Protein AF-A0ABD8B4V2-F1 (afdb_monomer_lite)

Radius of gyration: 20.85 Å; chains: 1; bounding box: 62×24×46 Å

Foldseek 3Di:
DDPCVCPPVVVVVDDPLRLLVCCQVCVVVCVVVVHDRPPDDRHDPVVVVVVCVPVVVVVVVVVVVVVVVVVVVVVPPPDPPPPPPDD

pLDDT: mean 82.08, std 10.67, range [52.53, 96.19]

Sequence (87 aa):
MLDTSRDGTWTTRLTPDQIRLCEAVLGERLTSCGYELAGAVRPDPAELLRYRRVEVPRRAARAKRRTLDRLARVREPGPVACRPVTG

Secondary structure (DSSP, 8-state):
----TTTTHHHHHS-HHHHHHHHHHHHHHHHHTTPPP--PPPPPHHHHHHHHHHHHHHHHHHHHHHHHHHHHHHHSPSP--------

Structure (mmCIF, N/CA/C/O backbone):
data_AF-A0ABD8B4V2-F1
#
_entry.id   AF-A0ABD8B4V2-F1
#
loop_
_atom_site.group_PDB
_atom_site.id
_atom_site.type_symbol
_atom_site.label_atom_id
_atom_site.label_alt_id
_atom_site.label_comp_id
_atom_site.label_asym_id
_atom_site.label_entity_id
_atom_site.label_seq_id
_atom_site.pdbx_PDB_ins_code
_atom_site.Cartn_x
_atom_site.Cartn_y
_atom_site.Cartn_z
_atom_site.occupancy
_atom_site.B_iso_or_equiv
_atom_site.auth_seq_id
_atom_site.auth_comp_id
_atom_site.auth_asym_id
_atom_site.auth_atom_id
_atom_site.pdbx_PDB_model_num
ATOM 1 N N . MET A 1 1 ? 21.681 -13.836 13.881 1.00 52.53 1 MET A N 1
ATOM 2 C CA . MET A 1 1 ? 20.676 -13.875 14.960 1.00 52.53 1 MET A CA 1
ATOM 3 C C . MET A 1 1 ? 19.822 -12.628 14.798 1.00 52.53 1 MET A C 1
ATOM 5 O O . MET A 1 1 ? 20.378 -11.540 14.849 1.00 52.53 1 MET A O 1
ATOM 9 N N . LEU A 1 2 ? 18.550 -12.774 14.420 1.00 64.88 2 LEU A N 1
ATOM 10 C CA . LEU A 1 2 ? 17.637 -11.636 14.266 1.00 64.88 2 LEU A CA 1
ATOM 11 C C . LEU A 1 2 ? 17.235 -11.171 15.670 1.00 64.88 2 LEU A C 1
ATOM 13 O O . LEU A 1 2 ? 16.818 -11.993 16.480 1.00 64.88 2 LEU A O 1
ATOM 17 N N . ASP A 1 3 ? 17.428 -9.888 15.966 1.00 69.06 3 ASP A N 1
ATOM 18 C CA . ASP A 1 3 ? 17.013 -9.289 17.234 1.00 69.06 3 ASP A CA 1
ATOM 19 C C . ASP A 1 3 ? 15.497 -9.048 17.206 1.00 69.06 3 ASP A C 1
ATOM 21 O O . ASP A 1 3 ? 15.020 -8.102 16.579 1.00 69.06 3 ASP A O 1
ATOM 25 N N . THR A 1 4 ? 14.750 -9.934 17.862 1.00 70.69 4 THR A N 1
ATOM 26 C CA . THR A 1 4 ? 13.288 -9.873 18.005 1.00 70.69 4 THR A CA 1
ATOM 27 C C . THR A 1 4 ? 12.854 -8.983 19.173 1.00 70.69 4 THR A C 1
ATOM 29 O O . THR A 1 4 ? 11.664 -8.824 19.427 1.00 70.69 4 THR A O 1
ATOM 32 N N . SER A 1 5 ? 13.788 -8.344 19.894 1.00 69.94 5 SER A N 1
ATOM 33 C CA . SER A 1 5 ? 13.474 -7.529 21.085 1.00 69.94 5 SER A CA 1
ATOM 34 C C . SER A 1 5 ? 12.644 -6.282 20.771 1.00 69.94 5 SER A C 1
ATOM 36 O O . SER A 1 5 ? 12.116 -5.635 21.673 1.00 69.94 5 SER A O 1
ATOM 38 N N . ARG A 1 6 ? 12.543 -5.910 19.489 1.00 66.94 6 ARG A N 1
ATOM 39 C CA . ARG A 1 6 ? 11.718 -4.793 19.008 1.00 66.94 6 ARG A CA 1
ATOM 40 C C . ARG A 1 6 ? 10.404 -5.239 18.377 1.00 66.94 6 ARG A C 1
ATOM 42 O O . ARG A 1 6 ? 9.612 -4.372 17.981 1.00 66.94 6 ARG A O 1
ATOM 49 N N . ASP A 1 7 ? 10.151 -6.539 18.311 1.00 68.00 7 ASP A N 1
ATOM 50 C CA . ASP A 1 7 ? 8.902 -7.067 17.788 1.00 68.00 7 ASP A CA 1
ATOM 51 C C . ASP A 1 7 ? 7.754 -6.605 18.693 1.00 68.00 7 ASP A C 1
ATOM 53 O O . ASP A 1 7 ? 7.846 -6.614 19.917 1.00 68.00 7 ASP A O 1
ATOM 57 N N . GLY A 1 8 ? 6.694 -6.073 18.086 1.00 71.25 8 GLY A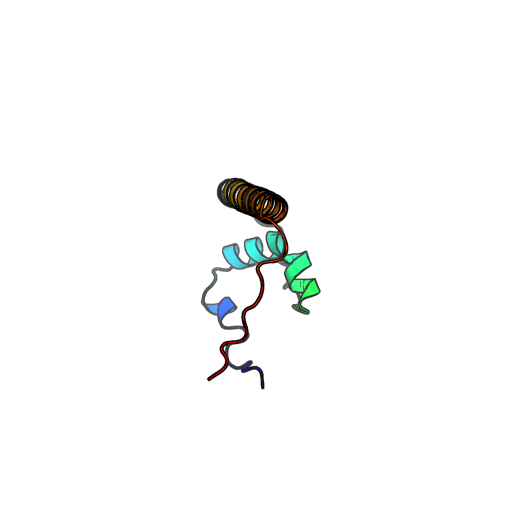 N 1
ATOM 58 C CA . GLY A 1 8 ? 5.565 -5.500 18.824 1.00 71.25 8 GLY A CA 1
ATOM 59 C C . GLY A 1 8 ? 5.702 -4.026 19.220 1.00 71.25 8 GLY A C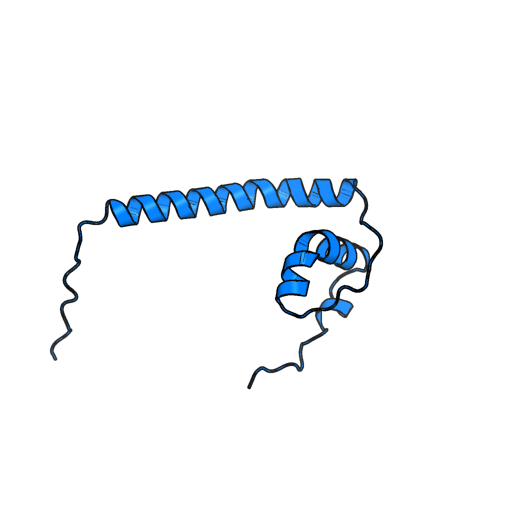 1
ATOM 60 O O . GLY A 1 8 ? 4.696 -3.426 19.566 1.00 71.25 8 GLY A O 1
ATOM 61 N N . THR A 1 9 ? 6.860 -3.366 19.061 1.00 79.69 9 THR A N 1
ATOM 62 C CA . THR A 1 9 ? 6.995 -1.908 19.347 1.00 79.69 9 THR A CA 1
ATOM 63 C C . THR A 1 9 ? 6.023 -1.042 18.528 1.00 79.69 9 THR A C 1
ATOM 65 O O . THR A 1 9 ? 5.746 0.111 18.850 1.00 79.69 9 THR A O 1
ATOM 68 N N . TRP A 1 10 ? 5.504 -1.575 17.427 1.00 78.31 10 TRP A N 1
ATOM 69 C CA . TRP A 1 10 ? 4.527 -0.895 16.589 1.00 78.31 10 TRP A CA 1
ATOM 70 C C . TRP A 1 10 ? 3.161 -0.732 17.272 1.00 78.31 10 TRP A C 1
ATOM 72 O O . TRP A 1 10 ? 2.482 0.250 16.982 1.00 78.31 10 TRP A O 1
ATOM 82 N N . THR A 1 11 ? 2.775 -1.620 18.196 1.00 75.56 11 THR A N 1
ATOM 83 C CA . THR A 1 11 ? 1.464 -1.565 18.871 1.00 75.56 11 THR A CA 1
ATOM 84 C C . THR A 1 11 ? 1.341 -0.356 19.794 1.00 75.56 11 THR A C 1
ATOM 86 O O . THR A 1 11 ? 0.251 0.174 19.968 1.00 75.56 11 THR A O 1
ATOM 89 N N . THR A 1 12 ? 2.461 0.126 20.342 1.00 82.00 12 THR A N 1
ATOM 90 C CA . THR A 1 12 ? 2.507 1.319 21.203 1.00 82.00 12 THR A CA 1
ATOM 91 C C . THR A 1 12 ? 2.712 2.616 20.422 1.00 82.00 12 THR A C 1
ATOM 93 O O . THR A 1 12 ? 2.511 3.700 20.964 1.00 82.00 12 THR A O 1
ATOM 96 N N . ARG A 1 13 ? 3.125 2.528 19.151 1.00 84.88 13 ARG A N 1
ATOM 97 C CA . ARG A 1 13 ? 3.420 3.688 18.292 1.00 84.88 13 ARG A CA 1
ATOM 98 C C . ARG A 1 13 ? 2.308 4.024 17.312 1.00 84.88 13 ARG A C 1
ATOM 100 O O . ARG A 1 13 ? 2.239 5.163 16.857 1.00 84.88 13 ARG A O 1
ATOM 107 N N . LEU A 1 14 ? 1.495 3.041 16.945 1.00 84.75 14 LEU A N 1
ATOM 108 C CA . LEU A 1 14 ? 0.372 3.221 16.039 1.00 84.75 14 LEU A CA 1
ATOM 109 C C . LEU A 1 14 ? -0.913 3.359 16.841 1.00 84.75 14 LEU A C 1
ATOM 111 O O . LEU A 1 14 ? -1.151 2.622 17.795 1.00 84.75 14 LEU A O 1
ATOM 115 N N . THR A 1 15 ? -1.760 4.298 16.433 1.00 86.75 15 THR A N 1
ATOM 116 C CA . THR A 1 15 ? -3.105 4.387 17.002 1.00 86.75 15 THR A CA 1
ATOM 117 C C . THR A 1 15 ? -3.939 3.182 16.554 1.00 86.75 15 THR A C 1
ATOM 119 O O . THR A 1 15 ? -3.666 2.618 15.489 1.00 86.75 15 THR A O 1
ATOM 122 N N . PRO A 1 16 ? -4.992 2.794 17.298 1.00 83.12 16 PRO A N 1
ATOM 123 C CA . PRO A 1 16 ? -5.872 1.702 16.889 1.00 83.12 16 PRO A CA 1
ATOM 124 C C . PRO A 1 16 ? -6.375 1.858 15.449 1.00 83.12 16 PRO A C 1
ATOM 126 O O . PRO A 1 16 ? -6.345 0.899 14.690 1.00 83.12 16 PRO A O 1
ATOM 129 N N . ASP A 1 17 ? -6.752 3.068 15.034 1.00 82.25 17 ASP A N 1
ATOM 130 C CA . ASP A 1 17 ? -7.241 3.355 13.677 1.00 82.25 17 ASP A CA 1
ATOM 131 C C . ASP A 1 17 ? -6.169 3.100 12.605 1.00 82.25 17 ASP A C 1
ATOM 133 O O . ASP A 1 17 ? -6.438 2.484 11.572 1.00 82.25 17 ASP A O 1
ATOM 137 N N . GLN A 1 18 ? -4.919 3.483 12.883 1.00 83.81 18 GLN A N 1
ATOM 138 C CA . GLN A 1 18 ? -3.787 3.205 11.999 1.00 83.81 18 GLN A CA 1
ATOM 139 C C . GLN A 1 18 ? -3.491 1.708 11.899 1.00 83.81 18 GLN A C 1
ATOM 141 O O . GLN A 1 18 ? -3.149 1.234 10.817 1.00 83.81 18 GLN A O 1
ATOM 146 N N . ILE A 1 19 ? -3.647 0.960 12.994 1.00 84.94 19 ILE A N 1
ATOM 147 C CA . ILE A 1 19 ? -3.497 -0.500 12.993 1.00 84.94 19 ILE A CA 1
ATOM 148 C C . ILE A 1 19 ? -4.555 -1.128 12.081 1.00 84.94 19 ILE A C 1
ATOM 150 O O . ILE A 1 19 ? -4.200 -1.904 11.196 1.00 84.94 19 ILE A O 1
ATOM 154 N N . ARG A 1 20 ? -5.827 -0.717 12.199 1.00 86.75 20 ARG A N 1
ATOM 155 C CA . ARG A 1 20 ? -6.908 -1.220 11.328 1.00 86.75 20 ARG A CA 1
ATOM 156 C C . ARG A 1 20 ? -6.659 -0.908 9.856 1.00 86.75 20 ARG A C 1
ATOM 158 O O . ARG A 1 20 ? -6.863 -1.763 8.997 1.00 86.75 20 ARG A O 1
ATOM 165 N N . LEU A 1 21 ? -6.191 0.303 9.551 1.00 87.44 21 LEU A N 1
ATOM 166 C CA . LEU A 1 21 ? -5.823 0.683 8.188 1.00 87.44 21 LEU A CA 1
ATOM 167 C C . LEU A 1 21 ? -4.661 -0.169 7.656 1.00 87.44 21 LEU A C 1
ATOM 169 O O . LEU A 1 21 ? -4.715 -0.636 6.518 1.00 87.44 21 LEU A O 1
ATOM 173 N N . CYS A 1 22 ? -3.625 -0.388 8.469 1.00 87.38 22 CYS A N 1
ATOM 174 C CA . CYS A 1 22 ? -2.488 -1.234 8.117 1.00 87.38 22 CYS A CA 1
ATOM 175 C C . CYS A 1 22 ? -2.915 -2.679 7.851 1.00 87.38 22 CYS A C 1
ATOM 177 O O . CYS A 1 22 ? -2.538 -3.215 6.815 1.00 87.38 22 CYS A O 1
ATOM 179 N N . GLU A 1 23 ? -3.724 -3.292 8.715 1.00 87.31 23 GLU A N 1
ATOM 180 C CA . GLU A 1 23 ? -4.234 -4.652 8.499 1.00 87.31 23 GLU A CA 1
ATOM 181 C C . GLU A 1 23 ? -5.087 -4.745 7.230 1.00 87.31 23 GLU A C 1
ATOM 183 O O . GLU A 1 23 ? -4.899 -5.655 6.424 1.00 87.31 23 GLU A O 1
ATOM 188 N N . ALA A 1 24 ? -5.959 -3.765 6.984 1.00 87.88 24 ALA A N 1
ATOM 189 C CA . ALA A 1 24 ? -6.815 -3.754 5.800 1.00 87.88 24 ALA A CA 1
ATOM 190 C C . ALA A 1 24 ? -6.043 -3.589 4.481 1.00 87.88 24 ALA A C 1
ATOM 192 O O . ALA A 1 24 ? -6.479 -4.075 3.439 1.00 87.88 24 ALA A O 1
ATOM 193 N N . VAL A 1 25 ? -4.920 -2.870 4.499 1.00 88.56 25 VAL A N 1
ATOM 194 C CA . VAL A 1 25 ? -4.125 -2.571 3.299 1.00 88.56 25 VAL A CA 1
ATOM 195 C C . VAL A 1 25 ? -2.991 -3.575 3.090 1.00 88.56 25 VAL A C 1
ATOM 197 O O . VAL A 1 25 ? -2.662 -3.910 1.954 1.00 88.56 25 VAL A O 1
ATOM 200 N N . LEU A 1 26 ? -2.350 -4.014 4.172 1.00 87.56 26 LEU A N 1
ATOM 201 C CA . LEU A 1 26 ? -1.149 -4.849 4.156 1.00 87.56 26 LEU A CA 1
ATOM 202 C C . LEU A 1 26 ? -1.427 -6.292 4.582 1.00 87.56 26 LEU A C 1
ATOM 204 O O . LEU A 1 26 ? -0.475 -7.062 4.649 1.00 87.56 26 LEU A O 1
ATOM 208 N N . GLY A 1 27 ? -2.680 -6.675 4.841 1.00 87.94 27 GLY A N 1
ATOM 209 C CA . GLY A 1 27 ? -3.044 -7.978 5.405 1.00 87.94 27 GLY A CA 1
ATOM 210 C C . GLY A 1 27 ? -2.451 -9.178 4.666 1.00 87.94 27 GLY A C 1
ATOM 211 O O . GLY A 1 27 ? -1.808 -10.025 5.282 1.00 87.94 27 GLY A O 1
ATOM 212 N N . GLU A 1 28 ? -2.557 -9.216 3.335 1.00 85.75 28 GLU A N 1
ATOM 213 C CA . GLU A 1 28 ? -1.942 -10.275 2.512 1.00 85.75 28 GLU A CA 1
ATOM 214 C C . GLU A 1 28 ? -0.417 -10.327 2.672 1.00 85.75 28 GLU A C 1
ATOM 216 O O . GLU A 1 28 ? 0.199 -11.389 2.718 1.00 85.75 28 GLU A O 1
ATOM 221 N N . ARG A 1 29 ? 0.221 -9.162 2.784 1.00 88.19 29 ARG A N 1
ATOM 222 C CA . ARG A 1 29 ? 1.673 -9.081 2.919 1.00 88.19 29 ARG A CA 1
ATOM 223 C C . ARG A 1 29 ? 2.125 -9.459 4.328 1.00 88.19 29 ARG A C 1
ATOM 225 O O . ARG A 1 29 ? 3.130 -10.145 4.469 1.00 88.19 29 ARG A O 1
ATOM 232 N N . LEU A 1 30 ? 1.383 -9.046 5.350 1.00 87.31 30 LEU A N 1
ATOM 233 C CA . LEU A 1 30 ? 1.624 -9.417 6.743 1.00 87.31 30 LEU A CA 1
ATOM 234 C C . LEU A 1 30 ? 1.495 -10.930 6.932 1.00 87.31 30 LEU A C 1
ATOM 236 O O . LEU A 1 30 ? 2.429 -11.553 7.431 1.00 87.31 30 LEU A O 1
ATOM 240 N N . THR A 1 31 ? 0.419 -11.525 6.421 1.00 88.69 31 THR A N 1
ATOM 241 C CA . THR A 1 31 ? 0.213 -12.982 6.452 1.00 88.69 31 THR A CA 1
ATOM 242 C C . THR A 1 31 ? 1.289 -13.731 5.667 1.00 88.69 31 THR A C 1
ATOM 244 O O . THR A 1 31 ? 1.828 -14.711 6.171 1.00 88.69 31 THR A O 1
ATOM 247 N N . SER A 1 32 ? 1.712 -13.233 4.496 1.00 88.56 32 SER A N 1
ATOM 248 C CA . SER A 1 32 ? 2.842 -13.825 3.753 1.00 88.56 32 SER A CA 1
ATOM 249 C C . SER A 1 32 ? 4.176 -13.775 4.512 1.00 88.56 32 SER A C 1
ATOM 251 O O . SER A 1 32 ? 5.056 -14.600 4.282 1.00 88.56 32 SER A O 1
ATOM 253 N N . CYS A 1 33 ? 4.325 -12.811 5.423 1.00 85.62 33 CYS A N 1
ATOM 254 C CA . CYS A 1 33 ? 5.477 -12.678 6.309 1.00 85.62 33 CYS A CA 1
ATOM 255 C C . CYS A 1 33 ? 5.322 -13.467 7.623 1.00 85.62 33 CYS A C 1
ATOM 257 O O . CYS A 1 33 ? 6.222 -13.399 8.456 1.00 85.62 33 CYS A O 1
ATOM 259 N N . GLY A 1 34 ? 4.221 -14.203 7.814 1.00 86.00 34 GLY A N 1
ATOM 260 C CA . GLY A 1 34 ? 3.954 -14.996 9.017 1.00 86.00 34 GLY A CA 1
ATOM 261 C C . GLY A 1 34 ? 3.365 -14.208 10.190 1.00 86.00 34 GLY A C 1
ATOM 262 O O . GLY A 1 34 ? 3.322 -14.731 11.299 1.00 86.00 34 GLY A O 1
ATOM 263 N N . TYR A 1 35 ? 2.916 -12.967 9.973 1.00 83.31 35 TYR A N 1
ATOM 264 C CA . TYR A 1 35 ? 2.205 -12.203 10.997 1.00 83.31 35 TYR A CA 1
ATOM 265 C C . TYR A 1 35 ? 0.725 -12.583 11.021 1.00 83.31 35 TYR A C 1
ATOM 267 O O . TYR A 1 35 ? 0.060 -12.591 9.982 1.00 83.31 35 TYR A O 1
ATOM 275 N N . GLU A 1 36 ? 0.201 -12.827 12.220 1.00 80.88 36 GLU A N 1
ATOM 276 C CA . GLU A 1 36 ? -1.237 -12.945 12.437 1.00 80.88 36 GLU A CA 1
ATOM 277 C C . GLU A 1 36 ? -1.897 -11.563 12.431 1.00 80.88 36 GLU A C 1
ATOM 279 O O . GLU A 1 36 ? -1.344 -10.583 12.937 1.00 80.88 36 GLU A O 1
ATOM 284 N N . LEU A 1 37 ? -3.083 -11.481 11.829 1.00 80.06 37 LEU A N 1
ATOM 285 C CA . LEU A 1 37 ? -3.894 -10.267 11.821 1.00 80.06 37 LEU A CA 1
ATOM 286 C C . LEU A 1 37 ? -4.788 -10.279 13.057 1.00 80.06 37 LEU A C 1
ATOM 288 O O . LEU A 1 37 ? -5.429 -11.292 13.331 1.00 80.06 37 LEU A O 1
ATOM 292 N N . ALA A 1 38 ? -4.909 -9.149 13.756 1.00 74.75 38 ALA A N 1
ATOM 293 C CA . ALA A 1 38 ? -5.757 -9.038 14.944 1.00 74.75 38 ALA A CA 1
ATOM 294 C C . ALA A 1 38 ? -7.266 -9.087 14.618 1.00 74.75 38 ALA A C 1
ATOM 296 O O . ALA A 1 38 ? -8.101 -8.930 15.508 1.00 74.75 38 ALA A O 1
ATOM 297 N N . GLY A 1 39 ? -7.627 -9.303 13.346 1.00 67.69 39 GLY A N 1
ATOM 298 C CA . GLY A 1 39 ? -9.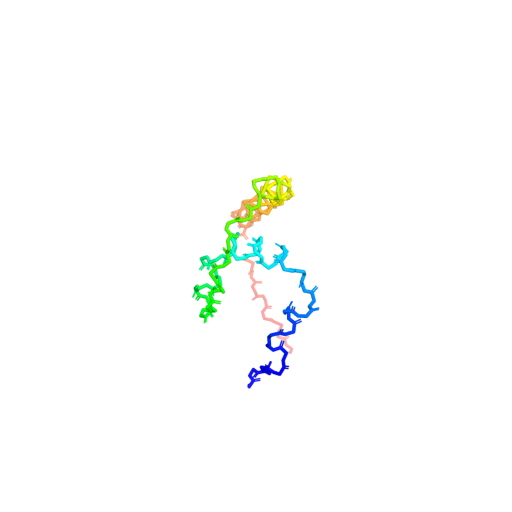006 -9.430 12.885 1.00 67.69 39 GLY A CA 1
ATOM 299 C C . GLY A 1 39 ? -9.767 -8.112 12.957 1.00 67.69 39 GLY A C 1
ATOM 300 O O . GLY A 1 39 ? -10.980 -8.115 13.174 1.00 67.69 39 GLY A O 1
ATOM 301 N N . ALA A 1 40 ? -9.073 -6.977 12.830 1.00 65.12 40 ALA A N 1
ATOM 302 C CA . ALA A 1 40 ? -9.692 -5.700 13.108 1.00 65.12 40 ALA A CA 1
ATOM 303 C C . ALA A 1 40 ? -10.830 -5.364 12.129 1.00 65.12 40 ALA A C 1
ATOM 305 O O . ALA A 1 40 ? -10.755 -5.609 10.922 1.00 65.12 40 ALA A O 1
ATOM 306 N N . VAL A 1 41 ? -11.894 -4.761 12.673 1.00 66.88 41 VAL A N 1
ATOM 307 C CA . VAL A 1 41 ? -13.058 -4.277 11.919 1.00 66.88 41 VAL A CA 1
ATOM 308 C C . VAL A 1 41 ? -12.596 -3.429 10.735 1.00 66.88 41 VAL A C 1
ATOM 310 O O . VAL A 1 41 ? -11.727 -2.564 10.876 1.00 66.88 41 VAL A O 1
ATOM 313 N N . ARG A 1 42 ? -13.202 -3.671 9.568 1.00 72.75 42 ARG A N 1
ATOM 314 C CA . ARG A 1 42 ? -12.889 -2.968 8.322 1.00 72.75 42 ARG A CA 1
ATOM 315 C C . ARG A 1 42 ? -12.874 -1.444 8.560 1.00 72.75 42 ARG A C 1
ATOM 317 O O . ARG A 1 42 ? -13.867 -0.915 9.060 1.00 72.75 42 ARG A O 1
ATOM 324 N N . PRO A 1 43 ? -11.772 -0.746 8.227 1.00 78.62 43 PRO A N 1
ATOM 325 C CA . PRO A 1 43 ? -11.628 0.681 8.494 1.00 78.62 43 PRO A CA 1
ATOM 326 C C . PRO A 1 43 ? -12.632 1.504 7.681 1.00 78.62 43 PRO A C 1
ATOM 328 O O . PRO A 1 43 ? -13.155 1.042 6.659 1.00 78.62 43 PRO A O 1
ATOM 331 N N . ASP A 1 44 ? -12.873 2.735 8.132 1.00 83.00 44 ASP A N 1
ATOM 332 C CA . ASP A 1 44 ? -13.780 3.677 7.476 1.00 83.00 44 ASP A CA 1
ATOM 333 C C . ASP A 1 44 ? -1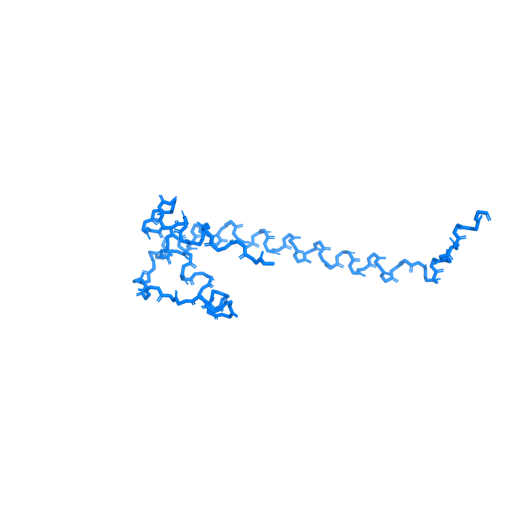3.378 3.858 5.991 1.00 83.00 44 ASP A C 1
ATOM 335 O O . ASP A 1 44 ? -12.207 4.132 5.686 1.00 83.00 44 ASP A O 1
ATOM 339 N N . PRO A 1 45 ? -14.321 3.724 5.036 1.00 82.69 45 PRO A N 1
ATOM 340 C CA . PRO A 1 45 ? -14.090 4.033 3.627 1.00 82.69 45 PRO A CA 1
ATOM 341 C C . PRO A 1 45 ? -13.377 5.371 3.377 1.00 82.69 45 PRO A C 1
ATOM 343 O O . PRO A 1 45 ? -12.569 5.470 2.447 1.00 82.69 45 PRO A O 1
ATOM 346 N N . ALA A 1 46 ? -13.630 6.396 4.196 1.00 87.06 46 ALA A N 1
ATOM 347 C CA . ALA A 1 46 ? -12.985 7.700 4.075 1.00 87.06 46 ALA A CA 1
ATOM 348 C C . ALA A 1 46 ? -11.476 7.651 4.378 1.00 87.06 46 ALA A C 1
ATOM 350 O O . ALA A 1 46 ? -10.687 8.349 3.729 1.00 87.06 46 ALA A O 1
ATOM 351 N N . GLU A 1 47 ? -11.043 6.825 5.331 1.00 87.06 47 GLU A N 1
ATOM 352 C CA . GLU A 1 47 ? -9.622 6.610 5.627 1.00 87.06 47 GLU A CA 1
ATOM 353 C C . GLU A 1 47 ? -8.932 5.829 4.512 1.00 87.06 47 GLU A C 1
ATOM 355 O O . GLU A 1 47 ? -7.847 6.209 4.067 1.00 87.06 47 GLU A O 1
ATOM 360 N N . LEU A 1 48 ? -9.600 4.805 3.972 1.00 87.62 48 LEU A N 1
ATOM 361 C CA . LEU A 1 48 ? -9.102 4.062 2.813 1.00 87.62 48 LEU A CA 1
ATOM 362 C C . LEU A 1 48 ? -8.940 4.966 1.587 1.00 87.62 48 LEU A C 1
ATOM 364 O O . LEU A 1 48 ? -7.948 4.862 0.863 1.00 87.62 48 LEU A O 1
ATOM 368 N N . LEU A 1 49 ? -9.879 5.886 1.354 1.00 89.31 49 LEU A N 1
ATOM 369 C CA . LEU A 1 49 ? -9.771 6.875 0.281 1.00 89.31 49 LEU A CA 1
ATOM 370 C C .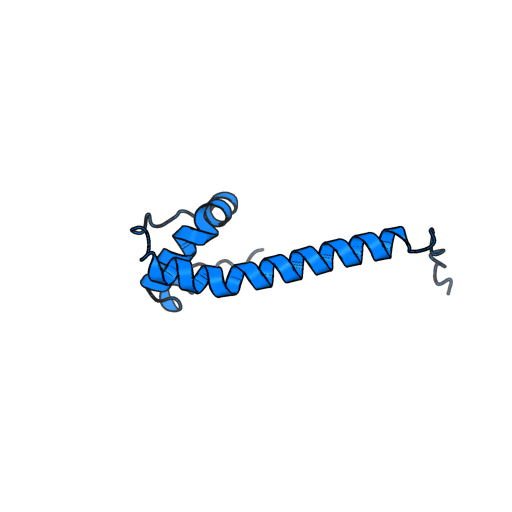 LEU A 1 49 ? -8.594 7.828 0.503 1.00 89.31 49 LEU A C 1
ATOM 372 O O . LEU A 1 49 ? -7.834 8.079 -0.435 1.00 89.31 49 LEU A O 1
ATOM 376 N N . ARG A 1 50 ? -8.403 8.330 1.731 1.00 89.69 50 ARG A N 1
ATOM 377 C CA . ARG A 1 50 ? -7.245 9.168 2.081 1.00 89.69 50 ARG A CA 1
ATOM 378 C C . ARG A 1 50 ? -5.928 8.431 1.848 1.00 89.69 50 ARG A C 1
ATOM 380 O O . ARG A 1 50 ? -5.030 8.992 1.222 1.00 89.69 50 ARG A O 1
ATOM 387 N N . TYR A 1 51 ? -5.844 7.168 2.260 1.00 89.19 51 TYR A N 1
ATOM 388 C CA . TYR A 1 51 ? -4.691 6.315 1.988 1.00 89.19 51 TYR A CA 1
ATOM 389 C C . TYR A 1 51 ? -4.437 6.165 0.481 1.00 89.19 51 TYR A C 1
ATOM 391 O O . TYR A 1 51 ? -3.337 6.451 0.003 1.00 89.19 51 TYR A O 1
ATOM 399 N N . ARG A 1 52 ? -5.465 5.788 -0.293 1.00 89.81 52 ARG A N 1
ATOM 400 C CA . ARG A 1 52 ? -5.360 5.575 -1.747 1.00 89.81 52 ARG A CA 1
ATOM 401 C C . ARG A 1 52 ? -4.921 6.830 -2.496 1.00 89.81 52 ARG A C 1
ATOM 403 O O . ARG A 1 52 ? -4.108 6.727 -3.409 1.00 89.81 52 ARG A O 1
ATOM 410 N N . ARG A 1 53 ? -5.389 8.016 -2.087 1.00 93.69 53 ARG A N 1
ATOM 411 C CA . ARG A 1 53 ? -4.958 9.301 -2.672 1.00 93.69 53 ARG A CA 1
ATOM 412 C C . ARG A 1 53 ? -3.442 9.506 -2.593 1.00 93.69 53 ARG A C 1
ATOM 414 O O . ARG A 1 53 ? -2.878 10.138 -3.480 1.00 93.69 53 ARG A O 1
ATOM 421 N N . VAL A 1 54 ? -2.781 8.963 -1.570 1.00 92.94 54 VAL A N 1
ATOM 422 C CA . VAL A 1 54 ? -1.324 9.059 -1.390 1.00 92.94 54 VAL A CA 1
ATOM 423 C C . VAL A 1 54 ? -0.591 7.861 -2.002 1.00 92.94 54 VAL A C 1
ATOM 425 O O . VAL A 1 54 ? 0.480 8.024 -2.590 1.00 92.94 54 VAL A O 1
ATOM 428 N N . GLU A 1 55 ? -1.137 6.652 -1.867 1.00 92.56 55 GLU A N 1
ATOM 429 C CA . GLU A 1 55 ? -0.494 5.415 -2.325 1.00 92.56 55 GLU A CA 1
ATOM 430 C C . GLU A 1 55 ? -0.449 5.311 -3.850 1.00 92.56 55 GLU A C 1
ATOM 432 O O . GLU A 1 55 ? 0.624 5.063 -4.404 1.00 92.56 55 GLU A O 1
ATOM 437 N N . VAL A 1 56 ? -1.562 5.593 -4.530 1.00 94.00 56 VAL A N 1
ATOM 438 C CA . VAL A 1 56 ? -1.690 5.447 -5.986 1.00 94.00 56 VAL A CA 1
ATOM 439 C C . VAL A 1 56 ? -0.628 6.245 -6.753 1.00 94.00 56 VAL A C 1
ATOM 441 O O . VAL A 1 56 ? 0.098 5.638 -7.550 1.00 94.00 56 VAL A O 1
ATOM 444 N N . PRO A 1 57 ? -0.438 7.564 -6.527 1.00 95.88 57 PRO A N 1
ATOM 445 C CA . PRO A 1 57 ? 0.587 8.315 -7.251 1.00 95.88 57 PRO A CA 1
ATOM 446 C C . PRO A 1 57 ? 2.004 7.833 -6.914 1.00 95.88 57 PRO A C 1
ATOM 448 O O . PRO A 1 57 ? 2.867 7.781 -7.792 1.00 95.88 57 PRO A O 1
ATOM 451 N N . ARG A 1 58 ? 2.260 7.409 -5.667 1.00 94.06 58 ARG A N 1
ATOM 452 C CA . ARG A 1 58 ? 3.562 6.848 -5.269 1.00 94.06 58 ARG A CA 1
ATOM 453 C C . ARG A 1 58 ? 3.838 5.521 -5.968 1.00 94.06 58 ARG A C 1
ATOM 455 O O . ARG A 1 58 ? 4.963 5.294 -6.416 1.00 94.06 58 ARG A O 1
ATOM 462 N N . ARG A 1 59 ? 2.835 4.653 -6.084 1.00 92.81 59 ARG A N 1
ATOM 463 C CA . ARG A 1 59 ? 2.936 3.380 -6.800 1.00 92.81 59 ARG A CA 1
ATOM 464 C C . ARG A 1 59 ? 3.158 3.606 -8.289 1.00 92.81 59 ARG A C 1
ATOM 466 O O . ARG A 1 59 ? 4.066 2.996 -8.849 1.00 92.81 59 ARG A O 1
ATOM 473 N N . ALA A 1 60 ? 2.420 4.533 -8.897 1.00 95.38 60 ALA A N 1
ATOM 474 C CA . ALA A 1 60 ? 2.614 4.924 -10.290 1.00 95.38 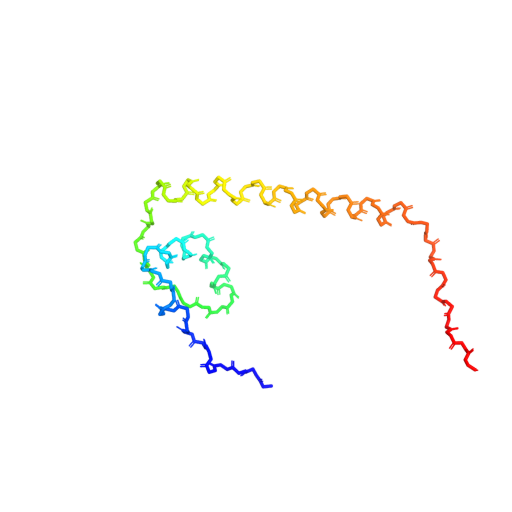60 ALA A CA 1
ATOM 475 C C . ALA A 1 60 ? 4.033 5.463 -10.538 1.00 95.38 60 ALA A C 1
ATOM 477 O O . ALA A 1 60 ? 4.706 5.026 -11.469 1.00 95.38 60 ALA A O 1
ATOM 478 N N . ALA A 1 61 ? 4.542 6.336 -9.662 1.00 95.81 61 ALA A N 1
ATOM 479 C CA . ALA A 1 61 ? 5.905 6.854 -9.759 1.00 95.81 61 ALA A CA 1
ATOM 480 C C . ALA A 1 61 ? 6.966 5.746 -9.637 1.00 95.81 61 ALA A C 1
ATOM 482 O O . ALA A 1 61 ? 7.928 5.725 -10.405 1.00 95.81 61 ALA A O 1
ATOM 483 N N . ARG A 1 62 ? 6.789 4.794 -8.707 1.00 94.88 62 ARG A N 1
ATOM 484 C CA . ARG A 1 62 ? 7.682 3.629 -8.558 1.00 94.88 62 ARG A CA 1
ATOM 485 C C . ARG A 1 62 ? 7.642 2.720 -9.784 1.00 94.88 62 ARG A C 1
ATOM 487 O O . ARG A 1 62 ? 8.695 2.281 -10.237 1.00 94.88 62 ARG A O 1
ATOM 494 N N . ALA A 1 63 ? 6.456 2.454 -10.328 1.00 95.50 63 ALA A N 1
ATOM 495 C CA . ALA A 1 63 ? 6.293 1.659 -11.541 1.00 95.50 63 ALA A CA 1
ATOM 496 C C . ALA A 1 63 ? 6.960 2.343 -12.742 1.00 95.50 63 ALA A C 1
ATOM 498 O O . ALA A 1 63 ? 7.765 1.717 -13.424 1.00 95.50 63 ALA A O 1
ATOM 499 N N . LYS A 1 64 ? 6.725 3.649 -12.928 1.00 96.19 64 LYS A N 1
ATOM 500 C CA . LYS A 1 64 ? 7.370 4.456 -13.973 1.00 96.19 64 LYS A CA 1
ATOM 501 C C . LYS A 1 64 ? 8.893 4.387 -13.876 1.00 96.19 64 LYS A C 1
ATOM 503 O O . LYS A 1 64 ? 9.541 4.118 -14.880 1.00 96.19 64 LYS A O 1
ATOM 508 N N . ARG A 1 65 ? 9.459 4.579 -12.677 1.00 95.38 65 ARG A N 1
ATOM 509 C CA . ARG A 1 65 ? 10.910 4.459 -12.445 1.00 95.38 65 ARG A CA 1
ATOM 510 C C . ARG A 1 65 ? 11.428 3.077 -12.833 1.00 95.38 65 ARG A C 1
ATOM 512 O O . ARG A 1 65 ? 12.342 2.996 -13.633 1.00 95.38 65 ARG A O 1
ATOM 519 N N . ARG A 1 66 ? 10.783 1.999 -12.374 1.00 94.81 66 ARG A N 1
ATOM 520 C CA . ARG A 1 66 ? 11.177 0.625 -12.738 1.00 94.81 66 ARG A CA 1
ATOM 521 C C . ARG A 1 66 ? 11.151 0.377 -14.246 1.00 94.81 66 ARG A C 1
ATOM 523 O O . ARG A 1 66 ? 12.038 -0.299 -14.758 1.00 94.81 66 ARG A O 1
ATOM 530 N N . THR A 1 67 ? 10.152 0.902 -14.952 1.00 95.00 67 THR A N 1
ATOM 531 C CA . THR A 1 67 ? 10.070 0.781 -16.412 1.00 95.00 67 THR A CA 1
ATOM 532 C C . THR A 1 67 ? 11.197 1.547 -17.093 1.00 95.00 67 THR A C 1
ATOM 534 O O . THR A 1 67 ? 11.858 0.990 -17.963 1.00 95.00 67 THR A O 1
ATOM 537 N N . LEU A 1 68 ? 11.452 2.791 -16.679 1.00 95.25 68 LEU A N 1
ATOM 538 C CA . LEU A 1 68 ? 12.551 3.594 -17.217 1.00 95.25 68 LEU A CA 1
ATOM 539 C C . LEU A 1 68 ? 13.912 2.951 -16.937 1.00 95.25 68 LEU A C 1
ATOM 541 O O . LEU A 1 68 ? 14.712 2.841 -17.857 1.00 95.25 68 LEU A O 1
ATOM 545 N N . ASP A 1 69 ? 14.138 2.446 -15.724 1.00 93.50 69 ASP A N 1
ATOM 546 C CA . ASP A 1 69 ? 15.368 1.737 -15.359 1.00 93.50 69 ASP A CA 1
ATOM 547 C C . ASP A 1 69 ? 15.556 0.486 -16.224 1.00 93.50 69 ASP A C 1
ATOM 549 O O . ASP A 1 69 ? 16.659 0.198 -16.680 1.00 93.50 69 ASP A O 1
ATOM 553 N N . ARG A 1 70 ? 14.480 -0.268 -16.482 1.00 90.75 70 ARG A N 1
ATOM 554 C CA . ARG A 1 70 ? 14.536 -1.444 -17.358 1.00 90.75 70 ARG A CA 1
ATOM 555 C C . ARG A 1 70 ? 14.850 -1.050 -18.803 1.00 90.75 70 ARG A C 1
ATOM 557 O O . ARG A 1 70 ? 15.663 -1.714 -19.433 1.00 90.75 70 ARG A O 1
ATOM 564 N N . LEU A 1 71 ? 14.247 0.023 -19.315 1.00 90.31 71 LEU A N 1
ATOM 565 C CA . LEU A 1 71 ? 14.540 0.541 -20.655 1.00 90.31 71 LEU A CA 1
ATOM 566 C C . LEU A 1 71 ? 15.980 1.047 -20.769 1.00 90.31 71 LEU A C 1
ATOM 568 O O . LEU A 1 71 ? 16.630 0.786 -21.777 1.00 90.31 71 LEU A O 1
ATOM 572 N N . ALA A 1 72 ? 16.482 1.730 -19.740 1.00 88.75 72 ALA A N 1
ATOM 573 C CA . ALA A 1 72 ? 17.863 2.189 -19.674 1.00 88.75 72 ALA A CA 1
ATOM 574 C C . ALA A 1 72 ? 18.835 1.004 -19.725 1.00 88.75 72 ALA A C 1
ATOM 576 O O . ALA A 1 72 ? 19.721 1.010 -20.568 1.00 88.75 72 ALA A O 1
ATOM 577 N N . ARG A 1 73 ? 18.598 -0.052 -18.932 1.00 86.56 73 ARG A N 1
ATOM 578 C CA . ARG A 1 73 ? 19.418 -1.277 -18.957 1.00 86.56 73 ARG A CA 1
ATOM 579 C C . ARG A 1 73 ? 19.399 -2.005 -20.299 1.00 86.56 73 ARG A C 1
ATOM 581 O O . ARG A 1 73 ? 20.409 -2.556 -20.702 1.00 86.56 73 ARG A O 1
ATOM 588 N N . VAL A 1 74 ? 18.260 -2.030 -20.995 1.00 85.69 74 VAL A N 1
ATOM 589 C CA . VAL A 1 74 ? 18.173 -2.645 -22.336 1.00 85.69 74 VAL A CA 1
ATOM 590 C C . VAL A 1 74 ? 18.926 -1.817 -23.379 1.00 85.69 74 VAL A C 1
ATOM 592 O O . VAL A 1 74 ? 19.459 -2.369 -24.335 1.00 85.69 74 VAL A O 1
ATOM 595 N N . ARG A 1 75 ? 18.961 -0.492 -23.207 1.00 81.19 75 ARG A N 1
ATOM 596 C CA . ARG A 1 75 ? 19.723 0.429 -24.063 1.00 81.19 75 ARG A CA 1
ATOM 597 C C . ARG A 1 75 ? 21.200 0.512 -23.695 1.00 81.19 75 ARG A C 1
ATOM 599 O O . ARG A 1 75 ? 21.966 1.107 -24.448 1.00 81.19 75 ARG A O 1
ATOM 606 N N . GLU A 1 76 ? 21.582 -0.036 -22.551 1.00 79.44 76 GLU A N 1
ATOM 607 C CA . GLU A 1 76 ? 22.961 -0.089 -22.103 1.00 79.44 76 GLU A CA 1
ATOM 608 C C . GLU A 1 76 ? 23.726 -1.029 -23.051 1.00 79.44 76 GLU A C 1
ATOM 610 O O . GLU A 1 76 ? 23.338 -2.192 -23.200 1.00 79.44 76 GLU A O 1
ATOM 615 N N . PRO A 1 77 ? 24.763 -0.545 -23.759 1.00 75.19 77 PRO A N 1
ATOM 616 C CA . PRO A 1 77 ? 25.546 -1.392 -24.648 1.00 75.19 77 PRO A CA 1
ATOM 617 C C . PRO A 1 77 ? 26.177 -2.523 -23.824 1.00 75.19 77 PRO A C 1
ATOM 619 O O . PRO A 1 77 ? 26.951 -2.267 -22.903 1.00 75.19 77 PRO A O 1
ATOM 622 N N . GLY A 1 78 ? 25.823 -3.777 -24.108 1.00 65.81 78 GLY A N 1
ATOM 623 C CA . GLY A 1 78 ? 26.457 -4.924 -23.452 1.00 65.81 78 GLY A CA 1
ATOM 624 C C . GLY A 1 78 ? 27.881 -5.177 -23.971 1.00 65.81 78 GLY A C 1
ATOM 625 O O . GLY A 1 78 ? 28.252 -4.642 -25.014 1.00 65.81 78 GLY A O 1
ATOM 626 N N . PRO A 1 79 ? 28.650 -6.080 -23.337 1.00 66.12 79 PRO A N 1
ATOM 627 C CA . PRO A 1 79 ? 28.929 -6.144 -21.909 1.00 66.12 79 PRO A CA 1
ATOM 628 C C . PRO A 1 79 ? 29.959 -5.062 -21.538 1.00 66.12 79 PRO A C 1
ATOM 630 O O . PRO A 1 79 ? 30.989 -4.919 -22.197 1.00 66.12 79 PRO A O 1
ATOM 633 N N . VAL A 1 80 ? 29.724 -4.325 -20.450 1.00 62.47 80 VAL A N 1
ATOM 634 C CA . VAL A 1 80 ? 30.776 -3.491 -19.855 1.00 62.47 80 VAL A CA 1
ATOM 635 C C . VAL A 1 80 ? 31.877 -4.453 -19.429 1.00 62.47 80 VAL A C 1
ATOM 637 O O . VAL A 1 80 ? 31.653 -5.287 -18.551 1.00 62.47 80 VAL A O 1
ATOM 640 N N . ALA A 1 81 ? 33.028 -4.419 -20.100 1.00 63.78 81 ALA A N 1
ATOM 641 C CA . ALA A 1 81 ? 34.150 -5.262 -19.728 1.00 63.78 81 ALA A CA 1
ATOM 642 C C . ALA A 1 81 ? 34.492 -4.953 -18.265 1.00 63.78 81 ALA A C 1
ATOM 644 O O . ALA A 1 81 ? 35.008 -3.878 -17.956 1.00 63.78 81 ALA A O 1
ATOM 645 N N . CYS A 1 82 ? 34.166 -5.876 -17.355 1.00 58.72 82 CYS A N 1
ATOM 646 C CA . CYS A 1 82 ? 34.705 -5.863 -16.006 1.00 58.72 82 CYS A CA 1
ATOM 647 C C . CYS A 1 82 ? 36.213 -5.995 -16.169 1.00 58.72 82 CYS A C 1
ATOM 649 O O . CYS A 1 82 ? 36.717 -7.098 -16.359 1.00 58.72 82 CYS A O 1
ATOM 651 N N . ARG A 1 83 ? 36.932 -4.871 -16.165 1.00 66.88 83 ARG A N 1
ATOM 652 C CA . ARG A 1 83 ? 38.384 -4.894 -16.084 1.00 66.88 83 ARG A CA 1
ATOM 653 C C . ARG A 1 83 ? 38.699 -5.293 -14.644 1.00 66.88 83 ARG A C 1
ATOM 655 O O . ARG A 1 83 ? 38.444 -4.473 -13.759 1.00 66.88 83 ARG A O 1
ATOM 662 N N . PRO A 1 84 ? 39.178 -6.520 -14.363 1.00 69.19 84 PRO A N 1
ATOM 663 C CA . PRO A 1 84 ? 39.680 -6.797 -13.031 1.00 69.19 84 PRO A CA 1
ATOM 664 C C . PRO A 1 84 ? 40.785 -5.776 -12.762 1.00 69.19 84 PRO A C 1
ATOM 666 O O . PRO A 1 84 ? 41.624 -5.508 -13.627 1.00 69.19 84 PRO A O 1
ATOM 669 N N . VAL A 1 85 ? 40.733 -5.129 -11.600 1.00 70.38 85 VAL A N 1
ATOM 670 C CA . VAL A 1 85 ? 41.841 -4.292 -11.158 1.00 70.38 85 VAL A CA 1
ATOM 671 C C . VAL A 1 85 ? 42.990 -5.255 -10.856 1.00 70.38 85 VAL A C 1
ATOM 673 O O . VAL A 1 85 ? 42.992 -5.949 -9.845 1.00 70.38 85 VAL A O 1
ATOM 676 N N . THR A 1 86 ? 43.897 -5.425 -11.812 1.00 65.62 86 THR A N 1
ATOM 677 C CA . THR A 1 86 ? 45.136 -6.164 -11.579 1.00 65.62 86 THR A CA 1
ATOM 678 C C . THR A 1 86 ? 46.096 -5.187 -10.917 1.00 65.62 86 THR A C 1
ATOM 680 O O . THR A 1 86 ? 46.453 -4.174 -11.524 1.00 65.62 86 THR A O 1
ATOM 683 N N . GLY A 1 87 ? 46.377 -5.445 -9.639 1.00 60.34 87 GLY A N 1
ATOM 684 C CA . GLY A 1 87 ? 47.469 -4.818 -8.896 1.00 60.34 87 GLY A CA 1
ATOM 685 C C . GLY A 1 87 ? 48.819 -5.411 -9.260 1.00 60.34 87 GLY A C 1
ATOM 686 O O . GLY A 1 87 ? 48.838 -6.468 -9.932 1.00 60.34 87 GLY A O 1
#